Protein AF-A0A0F8HX12-F1 (afdb_monomer_lite)

Structure (mmCIF, N/CA/C/O backbone):
data_AF-A0A0F8HX12-F1
#
_entry.id   AF-A0A0F8HX12-F1
#
loop_
_atom_site.group_PDB
_atom_site.id
_atom_site.type_symbol
_atom_site.label_atom_id
_atom_site.label_alt_id
_atom_site.label_comp_id
_atom_site.label_asym_id
_atom_site.label_entity_id
_atom_site.label_seq_id
_atom_site.pdbx_PDB_ins_code
_atom_site.Cartn_x
_atom_site.Cartn_y
_atom_site.Cartn_z
_atom_site.occupancy
_atom_site.B_iso_or_equiv
_atom_site.auth_seq_id
_atom_site.auth_comp_id
_atom_site.auth_asym_id
_atom_site.auth_atom_id
_atom_site.pdbx_PDB_model_num
ATOM 1 N N . MET A 1 1 ? 12.339 -9.667 -17.703 1.00 83.06 1 MET A N 1
ATOM 2 C CA . MET A 1 1 ? 11.871 -8.594 -16.798 1.00 83.06 1 MET A CA 1
ATOM 3 C C . MET A 1 1 ? 10.378 -8.556 -16.983 1.00 83.06 1 MET A C 1
ATOM 5 O O . MET A 1 1 ? 9.949 -8.533 -18.127 1.00 83.06 1 MET A O 1
ATOM 9 N N . ILE A 1 2 ? 9.607 -8.602 -15.906 1.00 86.50 2 ILE A N 1
ATOM 10 C CA . ILE A 1 2 ? 8.151 -8.697 -16.005 1.00 86.50 2 ILE A CA 1
ATOM 11 C C . ILE A 1 2 ? 7.612 -7.419 -16.681 1.00 86.50 2 ILE A C 1
ATOM 13 O O . ILE A 1 2 ? 7.957 -6.320 -16.237 1.00 86.50 2 ILE A O 1
ATOM 17 N N . PRO A 1 3 ? 6.784 -7.518 -17.740 1.00 90.00 3 PRO A N 1
ATOM 18 C CA . PRO A 1 3 ? 6.242 -6.346 -18.417 1.00 90.00 3 PRO A CA 1
ATOM 19 C C . PRO A 1 3 ? 5.341 -5.525 -17.492 1.00 90.00 3 PRO A C 1
ATOM 21 O O . PRO A 1 3 ? 4.432 -6.073 -16.869 1.00 90.00 3 PRO A O 1
ATOM 24 N N . VAL A 1 4 ? 5.527 -4.200 -17.469 1.00 92.19 4 VAL A N 1
ATOM 25 C CA . VAL A 1 4 ? 4.683 -3.280 -16.680 1.00 92.19 4 VAL A CA 1
ATOM 26 C C . VAL A 1 4 ? 3.209 -3.401 -17.070 1.00 92.19 4 VAL A C 1
ATOM 28 O O . VAL A 1 4 ? 2.347 -3.403 -16.198 1.00 92.19 4 VAL A O 1
ATOM 31 N N . SER A 1 5 ? 2.906 -3.571 -18.364 1.00 91.44 5 SER A N 1
ATOM 32 C CA . SER A 1 5 ? 1.525 -3.749 -18.835 1.00 91.44 5 SER A CA 1
ATOM 33 C C . SER A 1 5 ? 0.838 -4.936 -18.164 1.00 91.44 5 SER A C 1
ATOM 35 O O . SER A 1 5 ? -0.288 -4.804 -17.709 1.00 91.44 5 SER A O 1
ATOM 37 N N . ARG A 1 6 ? 1.545 -6.060 -17.986 1.00 88.50 6 ARG A N 1
ATOM 38 C CA . ARG A 1 6 ? 1.000 -7.244 -17.309 1.00 88.50 6 ARG A CA 1
ATOM 39 C C .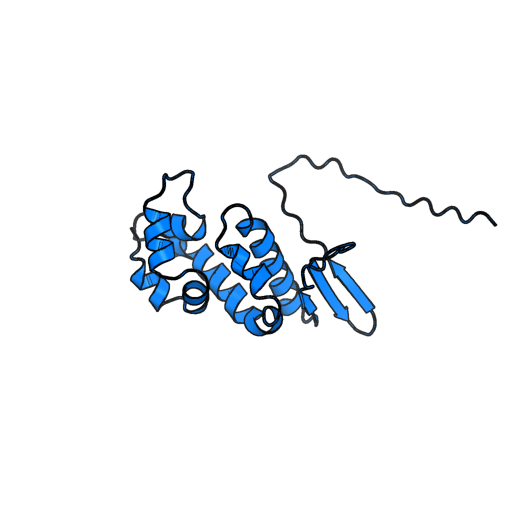 ARG A 1 6 ? 0.601 -6.948 -15.860 1.00 88.50 6 ARG A C 1
ATOM 41 O O . ARG A 1 6 ? -0.354 -7.539 -15.372 1.00 88.50 6 ARG A O 1
ATOM 48 N N . VAL A 1 7 ? 1.337 -6.070 -15.176 1.00 89.81 7 VAL A N 1
ATOM 49 C CA . VAL A 1 7 ? 1.043 -5.661 -13.794 1.00 89.81 7 VAL A CA 1
ATOM 50 C C . VAL A 1 7 ? -0.173 -4.739 -13.768 1.00 89.81 7 VAL A C 1
ATOM 52 O O . VAL A 1 7 ? -1.118 -5.014 -13.040 1.00 89.81 7 VAL A O 1
ATOM 55 N N . VAL A 1 8 ? -0.180 -3.696 -14.600 1.00 90.44 8 VAL A N 1
ATOM 56 C CA . VAL A 1 8 ? -1.278 -2.716 -14.657 1.00 90.44 8 VAL A CA 1
ATOM 57 C C . VAL A 1 8 ? -2.602 -3.369 -15.068 1.00 90.44 8 VAL A C 1
ATOM 59 O O . VAL A 1 8 ? -3.638 -3.049 -14.495 1.00 90.44 8 VAL A O 1
ATOM 62 N N . ASP A 1 9 ? -2.568 -4.326 -15.998 1.00 90.75 9 ASP A N 1
ATOM 63 C CA . ASP A 1 9 ? -3.767 -5.031 -16.460 1.00 90.75 9 ASP A CA 1
ATOM 64 C C . ASP A 1 9 ? -4.313 -6.017 -15.409 1.00 90.75 9 ASP A C 1
ATOM 66 O O . ASP A 1 9 ? -5.523 -6.234 -15.332 1.00 90.75 9 ASP A O 1
ATOM 70 N N . LYS A 1 10 ? -3.436 -6.639 -14.604 1.00 91.44 10 LYS A N 1
ATOM 71 C CA . LYS A 1 10 ? -3.819 -7.657 -13.606 1.00 91.44 10 LYS A CA 1
ATOM 72 C C . LYS A 1 10 ? -4.221 -7.052 -12.254 1.00 91.44 10 LYS A C 1
ATOM 74 O O . LYS A 1 10 ? -5.045 -7.649 -11.566 1.00 91.44 10 LYS A O 1
ATOM 79 N N . TYR A 1 11 ? -3.643 -5.914 -11.868 1.00 94.31 11 TYR A N 1
ATOM 80 C CA . TYR A 1 11 ? -3.755 -5.336 -10.523 1.00 94.31 11 TYR A CA 1
ATOM 81 C C . TYR A 1 11 ? -4.314 -3.901 -10.585 1.00 94.31 11 TYR A C 1
ATOM 83 O O . TYR A 1 11 ? -3.547 -2.931 -10.608 1.00 94.31 11 TYR A O 1
ATOM 91 N N . PRO A 1 12 ? -5.646 -3.735 -10.674 1.00 94.38 12 PRO A N 1
ATOM 92 C CA . PRO A 1 12 ? -6.265 -2.429 -10.886 1.00 94.38 12 PRO A CA 1
ATOM 93 C C . PRO A 1 12 ? -6.082 -1.459 -9.709 1.00 94.38 12 PRO A C 1
ATOM 95 O O . PRO A 1 12 ? -5.964 -0.254 -9.938 1.00 94.38 12 PRO A O 1
ATOM 98 N N . ASN A 1 13 ? -6.031 -1.933 -8.459 1.00 95.19 13 ASN A N 1
ATOM 99 C CA . ASN A 1 13 ? -5.824 -1.036 -7.319 1.00 95.19 13 ASN A CA 1
ATOM 100 C C . ASN A 1 13 ? -4.371 -0.558 -7.245 1.00 95.19 13 ASN A C 1
ATOM 102 O O . ASN A 1 13 ? -4.128 0.625 -7.006 1.00 95.19 13 ASN A O 1
ATOM 106 N N . ILE A 1 14 ? -3.409 -1.429 -7.554 1.00 95.12 14 ILE A N 1
ATOM 107 C CA . ILE A 1 14 ? -2.020 -1.040 -7.799 1.00 95.12 14 ILE A CA 1
ATOM 108 C C . ILE A 1 14 ? -1.960 -0.007 -8.921 1.00 95.12 14 ILE A C 1
ATOM 110 O O . ILE A 1 14 ? -1.342 1.030 -8.726 1.00 95.12 14 ILE A O 1
ATOM 114 N N . ALA A 1 15 ? -2.627 -0.221 -10.057 1.00 93.94 15 ALA A N 1
ATOM 115 C CA . ALA A 1 15 ? -2.613 0.729 -11.171 1.00 93.94 15 ALA A CA 1
ATOM 116 C C . ALA A 1 15 ? -3.139 2.127 -10.792 1.00 93.94 15 ALA A C 1
ATOM 118 O O . ALA A 1 15 ? -2.642 3.129 -11.307 1.00 93.94 15 ALA A O 1
ATOM 119 N N . ASN A 1 16 ? -4.103 2.208 -9.868 1.00 92.44 16 ASN A N 1
ATOM 120 C CA . ASN A 1 16 ? -4.641 3.480 -9.375 1.00 92.44 16 ASN A CA 1
ATOM 121 C C . ASN A 1 16 ? -3.624 4.287 -8.550 1.00 92.44 16 ASN A C 1
ATOM 123 O O . ASN A 1 16 ? -3.639 5.517 -8.595 1.00 92.44 16 ASN A O 1
ATOM 127 N N . PHE A 1 17 ? -2.752 3.614 -7.794 1.00 92.81 17 PHE A N 1
ATOM 128 C CA . PHE A 1 17 ? -1.711 4.263 -6.985 1.00 92.81 17 PHE A CA 1
ATOM 129 C C . PHE A 1 17 ? -0.386 4.418 -7.741 1.00 92.81 17 PHE A C 1
ATOM 131 O O . PHE A 1 17 ? 0.313 5.417 -7.587 1.00 92.81 17 PHE A O 1
ATOM 138 N N . PHE A 1 18 ? -0.056 3.437 -8.573 1.00 94.50 18 PHE A N 1
ATOM 139 C CA . PHE A 1 18 ? 1.215 3.259 -9.260 1.00 94.50 18 PHE A CA 1
ATOM 140 C C . PHE A 1 18 ? 0.942 3.125 -10.764 1.00 94.50 18 PHE A C 1
ATOM 142 O O . PHE A 1 18 ? 0.904 2.013 -11.301 1.00 94.50 18 PHE A O 1
ATOM 149 N N . PRO A 1 19 ? 0.707 4.245 -11.468 1.00 93.62 19 PRO A N 1
ATOM 150 C CA . PRO A 1 19 ? 0.400 4.198 -12.889 1.00 93.62 19 PRO A CA 1
ATOM 151 C C . PRO A 1 19 ? 1.589 3.659 -13.694 1.00 93.62 19 PRO A C 1
ATOM 153 O O . PRO A 1 19 ? 2.735 3.631 -13.232 1.00 93.62 19 PRO A O 1
ATOM 156 N N . LYS A 1 20 ? 1.327 3.251 -14.937 1.00 95.19 20 LYS A N 1
ATOM 157 C CA . LYS A 1 20 ? 2.339 2.684 -15.840 1.00 95.19 20 LYS A CA 1
ATOM 158 C C . LYS A 1 20 ? 3.596 3.556 -15.930 1.00 95.19 20 LYS A C 1
ATOM 160 O O . LYS A 1 20 ? 4.708 3.047 -15.815 1.00 95.19 20 LYS A O 1
ATOM 165 N N . GLU A 1 21 ? 3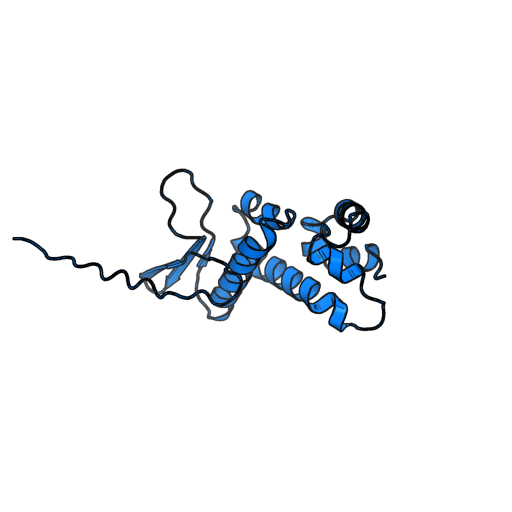.419 4.863 -16.089 1.00 95.94 21 GLU A N 1
ATOM 166 C CA . GLU A 1 21 ? 4.504 5.839 -16.216 1.00 95.94 21 GLU A CA 1
ATOM 167 C C . GLU A 1 21 ? 5.362 5.903 -14.946 1.00 95.94 21 GLU A C 1
ATOM 169 O O . GLU A 1 21 ? 6.574 6.110 -15.025 1.00 95.94 21 GLU A O 1
ATOM 174 N N . TRP A 1 22 ? 4.753 5.685 -13.775 1.00 96.38 22 TRP A N 1
ATOM 175 C CA . TRP A 1 22 ? 5.471 5.616 -12.505 1.00 96.38 22 TRP A CA 1
ATOM 176 C C . TRP A 1 22 ? 6.371 4.378 -12.455 1.00 96.38 22 TRP A C 1
ATOM 178 O O . TRP A 1 22 ? 7.561 4.509 -12.173 1.00 96.38 22 TRP A O 1
ATOM 188 N N . PHE A 1 23 ? 5.858 3.197 -12.821 1.00 95.81 23 PHE A N 1
ATOM 189 C CA . PHE A 1 23 ? 6.679 1.981 -12.891 1.00 95.81 23 PHE A CA 1
ATOM 190 C C . PHE A 1 23 ? 7.826 2.129 -13.895 1.00 95.81 23 PHE A C 1
ATOM 192 O O . PHE A 1 23 ? 8.967 1.795 -13.587 1.00 95.81 23 PHE A O 1
ATOM 199 N N . GLU A 1 24 ? 7.548 2.658 -15.087 1.00 95.81 24 GLU A N 1
ATOM 200 C CA . GLU A 1 24 ? 8.569 2.896 -16.113 1.00 95.81 24 GLU A CA 1
ATOM 201 C C . GLU A 1 24 ? 9.633 3.908 -15.669 1.00 95.81 24 GLU A C 1
ATOM 203 O O . GLU A 1 24 ? 10.791 3.798 -16.071 1.00 95.81 24 GLU A O 1
ATOM 208 N N . SER A 1 25 ? 9.255 4.895 -14.854 1.00 96.19 25 SER A N 1
ATOM 209 C CA . SER A 1 25 ? 10.175 5.840 -14.218 1.00 96.19 25 SER A CA 1
ATOM 210 C C . SER A 1 25 ? 11.048 5.153 -13.163 1.00 96.19 25 SER A C 1
ATOM 212 O O . SER A 1 25 ? 12.269 5.291 -13.199 1.00 96.19 25 SER A O 1
ATOM 214 N N . GLU A 1 26 ? 10.450 4.380 -12.252 1.00 95.94 26 GLU A N 1
ATOM 215 C CA . GLU A 1 26 ? 11.179 3.655 -11.202 1.00 95.94 26 GLU A CA 1
ATOM 216 C C . GLU A 1 26 ? 12.185 2.652 -11.770 1.00 95.94 26 GLU A C 1
ATOM 218 O O . GLU A 1 26 ? 13.311 2.567 -11.288 1.00 95.94 26 GLU A O 1
ATOM 223 N N . LEU A 1 27 ? 11.813 1.927 -12.828 1.00 94.38 27 LEU A N 1
ATOM 224 C CA . LEU A 1 27 ? 12.665 0.915 -13.460 1.00 94.38 27 LEU A CA 1
ATOM 225 C C . LEU A 1 27 ? 13.901 1.494 -14.175 1.00 94.38 27 LEU A C 1
ATOM 227 O O . LEU A 1 27 ? 14.775 0.730 -14.578 1.00 94.38 27 LEU A O 1
ATOM 231 N N . LYS A 1 28 ? 13.984 2.821 -14.351 1.00 95.06 28 LYS A N 1
ATOM 232 C CA . LYS A 1 28 ? 15.162 3.516 -14.907 1.00 95.06 28 LYS A CA 1
ATOM 233 C C . LYS A 1 28 ? 16.164 3.951 -13.836 1.00 95.06 28 LYS A C 1
ATOM 235 O O . LYS A 1 28 ? 17.240 4.426 -14.194 1.00 95.06 28 LYS A O 1
ATOM 240 N N . LYS A 1 29 ? 15.801 3.856 -12.555 1.00 94.44 29 LYS A N 1
ATOM 241 C CA . LYS A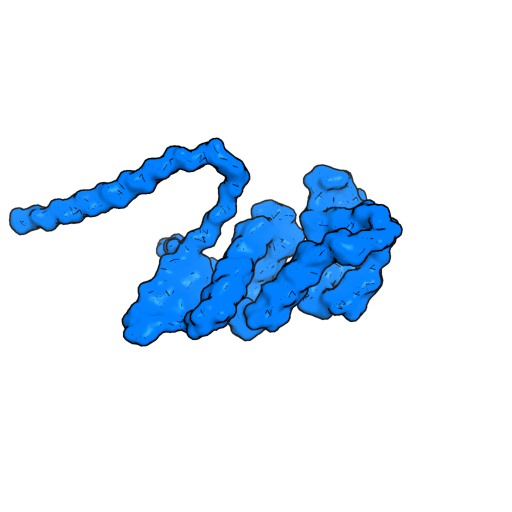 1 29 ? 16.673 4.216 -11.434 1.00 94.44 29 LYS A CA 1
ATOM 242 C C . LYS A 1 29 ? 17.720 3.135 -11.183 1.00 94.44 29 LYS A C 1
ATOM 244 O O . LYS A 1 29 ? 17.562 1.986 -11.594 1.00 94.44 29 LYS A O 1
ATOM 249 N N . ASP A 1 30 ? 18.755 3.501 -10.435 1.00 91.75 30 ASP A N 1
ATOM 250 C CA . ASP A 1 30 ? 19.720 2.540 -9.920 1.00 91.75 30 ASP A CA 1
ATOM 251 C C . ASP A 1 30 ? 19.051 1.540 -8.958 1.00 91.75 30 ASP A C 1
ATOM 253 O O . ASP A 1 30 ? 18.068 1.840 -8.275 1.00 91.75 30 ASP A O 1
ATOM 257 N N . ASN A 1 31 ? 19.604 0.326 -8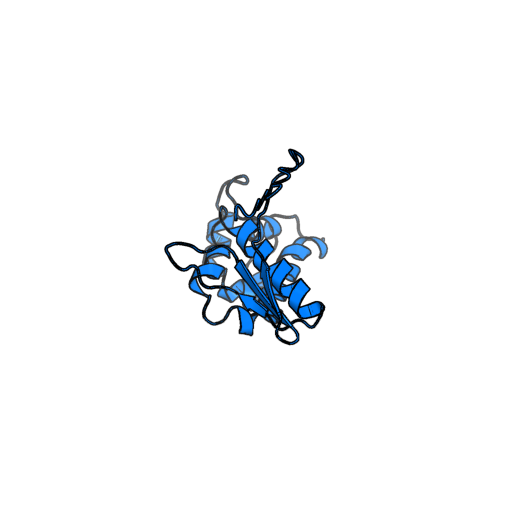.878 1.00 86.25 31 ASN A N 1
ATOM 258 C CA . ASN A 1 31 ? 19.038 -0.793 -8.105 1.00 86.25 31 ASN A CA 1
ATOM 259 C C . ASN A 1 31 ? 18.863 -0.522 -6.600 1.00 86.25 31 ASN A C 1
ATOM 261 O O . ASN A 1 31 ? 18.110 -1.238 -5.924 1.00 86.25 31 ASN A O 1
ATOM 265 N N . GLU A 1 32 ? 19.604 0.443 -6.061 1.00 88.69 32 GLU A N 1
ATOM 266 C CA . GLU A 1 32 ? 19.502 0.875 -4.667 1.00 88.69 32 GLU A CA 1
ATOM 267 C C . GLU A 1 32 ? 18.344 1.853 -4.462 1.00 88.69 32 GLU A C 1
ATOM 269 O O . GLU A 1 32 ? 17.761 1.881 -3.379 1.00 88.69 32 GLU A O 1
ATOM 274 N N . ASP A 1 33 ? 17.949 2.583 -5.506 1.00 91.75 33 ASP A N 1
ATOM 275 C CA . ASP A 1 33 ? 16.960 3.664 -5.474 1.00 91.75 33 ASP A CA 1
ATOM 276 C C . ASP A 1 33 ? 15.579 3.274 -5.983 1.00 91.75 33 ASP A C 1
ATOM 278 O O . ASP A 1 33 ? 14.605 3.973 -5.702 1.00 91.75 33 ASP A O 1
ATOM 282 N N . ILE A 1 34 ? 15.478 2.134 -6.662 1.00 93.50 34 ILE A N 1
ATOM 283 C CA . ILE A 1 34 ? 14.206 1.582 -7.113 1.00 93.50 34 ILE A CA 1
ATOM 284 C C . ILE A 1 34 ? 13.263 1.276 -5.938 1.00 93.50 34 ILE A C 1
ATOM 286 O O . ILE A 1 34 ? 13.636 0.643 -4.941 1.00 93.50 34 ILE A O 1
ATOM 290 N N . HIS A 1 35 ? 12.007 1.697 -6.071 1.00 94.50 35 HIS A N 1
ATOM 291 C CA . HIS A 1 35 ? 10.944 1.352 -5.136 1.00 94.50 35 HIS A CA 1
ATOM 292 C C . HIS A 1 35 ? 10.724 -0.170 -5.046 1.00 94.50 35 HIS A C 1
ATOM 294 O O . HIS A 1 35 ? 10.761 -0.872 -6.057 1.00 94.50 35 HIS A O 1
ATOM 300 N N . LEU A 1 36 ? 10.422 -0.698 -3.850 1.00 89.69 36 LEU A N 1
ATOM 301 C CA . LEU A 1 36 ? 10.283 -2.146 -3.610 1.00 89.69 36 LEU A CA 1
ATOM 302 C C . LEU A 1 36 ? 9.246 -2.817 -4.524 1.00 89.69 36 LEU A C 1
ATOM 304 O O . LEU A 1 36 ? 9.516 -3.879 -5.084 1.00 89.69 36 LEU A O 1
ATOM 308 N N . LEU A 1 37 ? 8.090 -2.177 -4.731 1.00 92.25 37 LEU A N 1
ATOM 309 C CA . LEU A 1 37 ? 7.075 -2.661 -5.677 1.00 92.25 37 LEU A CA 1
ATOM 310 C C . LEU A 1 37 ? 7.610 -2.785 -7.109 1.00 92.25 37 LEU A C 1
ATOM 312 O O . LEU A 1 37 ? 7.452 -3.839 -7.719 1.00 92.25 37 LEU A O 1
ATOM 316 N N . ALA A 1 38 ? 8.278 -1.753 -7.631 1.00 93.62 38 ALA A N 1
ATOM 317 C CA . ALA A 1 38 ? 8.852 -1.782 -8.976 1.00 93.62 38 ALA A CA 1
ATOM 318 C C . ALA A 1 38 ? 10.012 -2.786 -9.082 1.00 93.62 38 ALA A C 1
ATOM 320 O O . ALA A 1 38 ? 10.165 -3.453 -10.104 1.00 93.62 38 ALA A O 1
ATOM 321 N N . LYS A 1 39 ? 10.785 -2.967 -8.004 1.00 91.19 39 LYS A N 1
ATOM 322 C CA . LYS A 1 39 ? 11.907 -3.912 -7.943 1.00 91.19 39 LYS A CA 1
ATOM 323 C C . LYS A 1 39 ? 11.493 -5.345 -8.266 1.00 91.19 39 LYS A C 1
ATOM 325 O O . LYS A 1 39 ? 12.264 -6.049 -8.913 1.00 91.19 39 LYS A O 1
ATOM 330 N N . GLN A 1 40 ? 10.280 -5.761 -7.900 1.00 89.56 40 GLN A N 1
ATOM 331 C CA . GLN A 1 40 ? 9.764 -7.096 -8.233 1.00 89.56 40 GLN A CA 1
ATOM 332 C C . GLN A 1 40 ? 9.743 -7.375 -9.740 1.00 89.56 40 GLN A C 1
ATOM 334 O O . GLN A 1 40 ? 9.994 -8.500 -10.166 1.00 89.56 40 GLN A O 1
ATOM 339 N N . LEU A 1 41 ? 9.520 -6.351 -10.572 1.00 90.81 41 LEU A N 1
ATOM 340 C CA . LEU A 1 41 ? 9.470 -6.521 -12.025 1.00 90.81 41 LEU A CA 1
ATOM 341 C C . LEU A 1 41 ? 10.855 -6.824 -12.613 1.00 90.81 41 LEU A C 1
ATOM 343 O O . LEU A 1 41 ? 10.948 -7.383 -13.707 1.00 90.81 41 LEU A O 1
ATOM 347 N N . THR A 1 42 ? 11.933 -6.504 -11.890 1.00 87.88 42 THR A N 1
ATOM 348 C CA . THR A 1 42 ? 13.317 -6.747 -12.325 1.00 87.88 42 THR A CA 1
ATOM 349 C C . THR A 1 42 ? 13.738 -8.214 -12.212 1.00 87.88 42 THR A C 1
ATOM 351 O O . THR A 1 42 ? 14.734 -8.614 -12.820 1.00 87.88 42 THR A O 1
ATOM 354 N N . PHE A 1 43 ? 12.979 -9.041 -11.483 1.00 84.38 43 PHE A N 1
ATOM 355 C CA . PHE A 1 43 ? 13.268 -10.465 -11.347 1.00 84.38 43 PHE A CA 1
ATOM 356 C C . PHE A 1 43 ? 13.105 -11.194 -12.692 1.00 84.38 43 PHE A C 1
ATOM 358 O O . PHE A 1 43 ? 12.299 -10.819 -13.553 1.00 84.38 43 PHE A O 1
ATOM 365 N N . LYS A 1 44 ? 13.951 -12.206 -12.934 1.00 71.50 44 LYS A N 1
ATOM 366 C CA . LYS A 1 44 ? 13.946 -12.953 -14.200 1.00 71.50 44 LYS A CA 1
ATOM 367 C C . LYS A 1 44 ? 12.661 -13.784 -14.277 1.00 71.50 44 LYS A C 1
ATOM 369 O O . LYS A 1 44 ? 12.389 -14.584 -13.392 1.00 71.50 44 LYS A O 1
ATOM 374 N N . GLU A 1 45 ? 11.883 -13.542 -15.330 1.00 61.56 45 GLU A N 1
ATOM 375 C CA . GLU A 1 45 ? 10.579 -14.153 -15.599 1.00 61.56 45 GLU A CA 1
ATOM 376 C C . GLU A 1 45 ? 10.676 -15.678 -15.565 1.00 61.56 45 GLU A C 1
ATOM 378 O O . GLU A 1 45 ? 11.368 -16.252 -16.403 1.00 61.56 45 GLU A O 1
ATOM 383 N N . ASN A 1 46 ? 10.034 -16.294 -14.568 1.00 52.81 46 ASN A N 1
ATOM 384 C CA . ASN A 1 46 ? 9.473 -17.656 -14.581 1.00 52.81 46 ASN A CA 1
ATOM 385 C C . ASN A 1 46 ? 8.933 -18.090 -13.212 1.00 52.81 46 ASN A C 1
ATOM 387 O O . ASN A 1 46 ? 8.312 -19.142 -13.125 1.00 52.81 46 ASN A O 1
ATOM 391 N N . ASP A 1 47 ? 9.119 -17.297 -12.161 1.00 57.44 47 ASP A N 1
ATOM 392 C CA . ASP A 1 47 ? 8.538 -17.609 -10.862 1.00 57.44 47 ASP A CA 1
ATOM 393 C C . ASP A 1 47 ? 7.269 -16.772 -10.667 1.00 57.44 47 ASP A C 1
ATOM 395 O O . ASP A 1 47 ? 7.361 -15.556 -10.494 1.00 57.44 47 ASP A O 1
ATOM 399 N N . GLU A 1 48 ? 6.080 -17.384 -10.709 1.00 57.59 48 GLU A N 1
ATOM 400 C CA . GLU A 1 48 ? 4.834 -16.720 -10.273 1.00 57.59 48 GLU A CA 1
ATOM 401 C C . GLU A 1 48 ? 4.975 -16.174 -8.841 1.00 57.59 48 GLU A C 1
ATOM 403 O O . GLU A 1 48 ? 4.386 -15.146 -8.511 1.00 57.59 48 GLU A O 1
ATOM 408 N N . SER A 1 49 ? 5.870 -16.768 -8.040 1.00 62.31 49 SER A N 1
ATOM 409 C CA . SER A 1 49 ? 6.264 -16.261 -6.723 1.00 62.31 49 SER A CA 1
ATOM 410 C C . SER A 1 49 ? 6.922 -14.867 -6.748 1.00 62.31 49 SER A C 1
ATOM 412 O O . SER A 1 49 ? 6.966 -14.189 -5.723 1.00 62.31 49 SER A O 1
ATOM 414 N N . SER A 1 50 ? 7.377 -14.380 -7.911 1.00 70.25 50 SER A N 1
ATOM 415 C CA . SER A 1 50 ? 8.029 -13.066 -8.052 1.00 70.25 50 SER A CA 1
ATOM 416 C C . SER A 1 50 ? 7.076 -11.882 -7.859 1.00 70.25 50 SER A C 1
ATOM 418 O O . SER A 1 50 ? 7.550 -10.761 -7.696 1.00 70.25 50 SER A O 1
ATOM 420 N N . LEU A 1 51 ? 5.756 -12.107 -7.915 1.00 85.81 51 LEU A N 1
ATOM 421 C CA . LEU A 1 51 ? 4.730 -11.062 -7.792 1.00 85.81 51 LEU A CA 1
ATOM 422 C C . LEU A 1 51 ? 3.962 -11.113 -6.466 1.00 85.81 51 LEU A C 1
ATOM 424 O O . LEU A 1 51 ? 3.036 -10.328 -6.280 1.00 85.81 51 LEU A O 1
ATOM 428 N N . VAL A 1 52 ? 4.343 -11.990 -5.533 1.00 86.38 52 VAL A N 1
ATOM 429 C CA . VAL A 1 52 ? 3.609 -12.217 -4.271 1.00 86.38 52 VAL A CA 1
ATOM 430 C C . VAL A 1 52 ? 3.394 -10.924 -3.490 1.00 86.38 52 VAL A C 1
ATOM 432 O O . VAL A 1 52 ? 2.336 -10.717 -2.903 1.00 86.38 52 VAL A O 1
ATOM 435 N N . TYR A 1 53 ? 4.365 -10.014 -3.501 1.00 88.12 53 TYR A N 1
ATOM 436 C CA . TYR A 1 53 ? 4.237 -8.770 -2.753 1.00 88.12 53 TYR A CA 1
ATOM 437 C C . TYR A 1 53 ? 3.371 -7.736 -3.486 1.00 88.12 53 TYR A C 1
ATOM 439 O O . TYR A 1 53 ? 2.671 -6.961 -2.846 1.00 88.12 53 TYR A O 1
ATOM 447 N N . LEU A 1 54 ? 3.329 -7.764 -4.824 1.00 91.88 54 LEU A N 1
ATOM 448 C CA . LEU A 1 54 ? 2.318 -7.023 -5.593 1.00 91.88 54 LEU A CA 1
ATOM 449 C C . LEU A 1 54 ? 0.905 -7.547 -5.306 1.00 91.88 54 LEU A C 1
ATOM 451 O O . LEU A 1 54 ? -0.001 -6.751 -5.085 1.00 91.88 54 LEU A O 1
ATOM 455 N N . GLU A 1 55 ? 0.735 -8.869 -5.259 1.00 92.56 55 GLU A N 1
ATOM 456 C CA . GLU A 1 55 ? -0.545 -9.518 -4.943 1.00 92.56 55 GLU A CA 1
ATOM 457 C C . GLU A 1 55 ? -1.025 -9.180 -3.533 1.00 92.56 55 GLU A C 1
ATOM 459 O O . GLU A 1 55 ? -2.201 -8.885 -3.327 1.00 92.56 55 GLU A O 1
ATOM 464 N N . HIS A 1 56 ? -0.105 -9.161 -2.570 1.00 94.00 56 HIS A N 1
ATOM 465 C CA . HIS A 1 56 ? -0.400 -8.781 -1.194 1.00 94.00 56 HIS A CA 1
ATOM 466 C C . HIS A 1 56 ? -0.840 -7.318 -1.067 1.00 94.00 56 HIS A C 1
ATOM 468 O O . HIS A 1 56 ? -1.845 -7.030 -0.419 1.00 94.00 56 HIS A O 1
ATOM 474 N N . VAL A 1 57 ? -0.133 -6.389 -1.718 1.00 95.69 57 VAL A N 1
ATOM 475 C CA . VAL A 1 57 ? -0.500 -4.965 -1.681 1.00 95.69 57 VAL A CA 1
ATOM 476 C C . VAL A 1 57 ? -1.825 -4.722 -2.405 1.00 95.69 57 VAL A C 1
ATOM 478 O O . VAL A 1 57 ? -2.668 -4.005 -1.873 1.00 95.69 57 VAL A O 1
ATOM 481 N N . GLU A 1 58 ? -2.051 -5.346 -3.566 1.00 96.56 58 GLU A N 1
ATOM 482 C CA . GLU A 1 58 ? -3.342 -5.288 -4.272 1.00 96.56 58 GLU A CA 1
ATOM 483 C C . GLU A 1 58 ? -4.487 -5.724 -3.354 1.00 96.56 58 GLU A C 1
ATOM 485 O O . GLU A 1 58 ? -5.493 -5.023 -3.244 1.00 96.56 58 GLU A O 1
ATOM 490 N N . ARG A 1 59 ? -4.314 -6.854 -2.660 1.00 96.56 59 ARG A N 1
ATOM 491 C CA . ARG A 1 59 ? -5.301 -7.376 -1.715 1.00 96.56 59 ARG A CA 1
ATOM 492 C C . ARG A 1 59 ? -5.584 -6.386 -0.586 1.00 96.56 59 ARG A C 1
ATOM 494 O O . ARG A 1 59 ? -6.748 -6.140 -0.287 1.00 96.56 59 ARG A O 1
ATOM 501 N N . CYS A 1 60 ? -4.547 -5.809 0.023 1.00 97.25 60 CYS A N 1
ATOM 502 C CA . CYS A 1 60 ? -4.722 -4.808 1.076 1.00 97.25 60 CYS A CA 1
ATOM 503 C C . CYS A 1 60 ? -5.532 -3.605 0.573 1.00 97.25 60 CYS A C 1
ATOM 505 O O . CYS A 1 60 ? -6.462 -3.168 1.245 1.00 97.25 60 CYS A O 1
ATOM 507 N N . LEU A 1 61 ? -5.208 -3.093 -0.618 1.00 96.88 61 LEU A N 1
ATOM 508 C CA . LEU A 1 61 ? -5.907 -1.951 -1.205 1.00 96.88 61 LEU A CA 1
ATOM 509 C C . LEU A 1 61 ? -7.370 -2.267 -1.552 1.00 96.88 61 LEU A C 1
ATOM 511 O O . LEU A 1 61 ? -8.232 -1.425 -1.312 1.00 96.88 61 LEU A O 1
ATOM 515 N N . ASP A 1 62 ? -7.669 -3.453 -2.092 1.00 97.12 62 ASP A N 1
ATOM 516 C CA . ASP A 1 62 ? -9.048 -3.830 -2.431 1.00 97.12 62 ASP A CA 1
ATOM 517 C C . ASP A 1 62 ? -9.900 -4.086 -1.184 1.00 97.12 62 ASP A C 1
ATOM 519 O O . ASP A 1 62 ? -11.010 -3.558 -1.061 1.00 97.12 62 ASP A O 1
ATOM 523 N N . GLU A 1 63 ? -9.380 -4.873 -0.239 1.00 97.19 63 GLU A N 1
ATOM 524 C CA . GLU A 1 63 ? -10.127 -5.242 0.961 1.00 97.19 63 GLU A CA 1
ATOM 525 C C . GLU A 1 63 ? -10.344 -4.045 1.891 1.00 97.19 63 GLU A C 1
ATOM 527 O O . GLU A 1 63 ? -11.370 -4.001 2.568 1.00 97.19 63 GLU A O 1
ATOM 532 N N . LEU A 1 64 ? -9.446 -3.053 1.897 1.00 97.06 64 LEU A N 1
ATOM 533 C CA . LEU A 1 64 ? -9.539 -1.857 2.747 1.00 97.06 64 LEU A CA 1
ATOM 534 C C . LEU A 1 64 ? -10.027 -0.595 2.024 1.00 97.06 64 LEU A C 1
ATOM 536 O O . LEU A 1 64 ? -9.961 0.503 2.575 1.00 97.06 64 LEU A O 1
ATOM 540 N N . LYS A 1 65 ? -10.523 -0.704 0.787 1.00 94.81 65 LYS A N 1
ATOM 541 C CA . LYS A 1 65 ? -10.887 0.470 -0.031 1.00 94.81 65 LYS A CA 1
ATOM 542 C C . LYS A 1 65 ? -11.897 1.418 0.618 1.00 94.81 65 LYS A C 1
ATOM 544 O O . LYS A 1 65 ? -11.892 2.611 0.320 1.00 94.81 65 LYS A O 1
ATOM 549 N N . ASN A 1 66 ? -12.781 0.900 1.471 1.00 94.44 66 ASN A N 1
ATOM 550 C CA . ASN A 1 66 ? -13.788 1.715 2.147 1.00 94.44 66 ASN A CA 1
ATOM 551 C C . ASN A 1 66 ? -13.173 2.482 3.317 1.00 94.44 66 ASN A C 1
ATOM 553 O O . ASN A 1 66 ? -13.487 3.651 3.499 1.00 94.44 66 ASN A O 1
ATOM 557 N N . GLU A 1 67 ? -12.286 1.836 4.064 1.00 94.62 67 GLU A N 1
ATOM 558 C CA . GLU A 1 67 ? -11.580 2.396 5.213 1.00 94.62 67 GLU A CA 1
ATOM 559 C C . GLU A 1 67 ? -10.511 3.410 4.775 1.00 94.62 67 GLU A C 1
ATOM 561 O O . GLU A 1 67 ? -10.269 4.401 5.455 1.00 94.62 67 GLU A O 1
ATOM 566 N N . ILE A 1 68 ? -9.912 3.216 3.596 1.00 93.88 68 ILE A N 1
ATOM 567 C CA . ILE A 1 68 ? -8.980 4.169 2.971 1.00 93.88 68 ILE A CA 1
ATOM 568 C C . ILE A 1 68 ? -9.693 5.453 2.513 1.00 93.88 68 ILE A C 1
ATOM 570 O O . ILE A 1 68 ? -9.062 6.509 2.395 1.00 93.88 68 ILE A O 1
ATOM 574 N N . LYS A 1 69 ? -10.998 5.391 2.227 1.00 90.88 69 LYS A N 1
ATOM 575 C CA . LYS A 1 69 ? -11.761 6.534 1.715 1.00 90.88 69 LYS A CA 1
ATOM 576 C C . LYS A 1 69 ? -11.811 7.653 2.760 1.00 90.88 69 LYS A C 1
ATOM 578 O O . LYS A 1 69 ? -12.228 7.432 3.888 1.00 90.88 69 LYS A O 1
ATOM 583 N N . GLY A 1 70 ? -11.424 8.866 2.373 1.00 86.50 70 GLY A N 1
ATOM 584 C CA . GLY A 1 70 ? -11.217 9.997 3.287 1.00 86.50 70 GLY A CA 1
ATOM 585 C C . GLY A 1 70 ? -9.778 10.142 3.803 1.00 86.50 70 GLY A C 1
ATOM 586 O O . GLY A 1 70 ? -9.442 11.177 4.379 1.00 86.50 70 GLY A O 1
ATOM 587 N N . HIS A 1 71 ? -8.911 9.158 3.545 1.00 90.25 71 HIS A N 1
ATOM 588 C CA . HIS A 1 71 ? -7.496 9.132 3.939 1.00 90.25 71 HIS A CA 1
ATOM 589 C C . HIS A 1 71 ? -6.556 9.061 2.726 1.00 90.25 71 HIS A C 1
ATOM 591 O O . HIS A 1 71 ? -5.367 8.765 2.852 1.00 90.25 71 HIS A O 1
ATOM 597 N N . GLU A 1 72 ? -7.051 9.366 1.526 1.00 89.31 72 GLU A N 1
ATOM 598 C CA . GLU A 1 72 ? -6.339 9.135 0.267 1.00 89.31 72 GLU A CA 1
ATOM 599 C C . GLU A 1 72 ? -5.009 9.894 0.203 1.00 89.31 72 GLU A C 1
ATOM 601 O O . GLU A 1 72 ? -4.032 9.392 -0.345 1.00 89.31 72 GLU A O 1
ATOM 606 N N . ASN A 1 73 ? -4.935 11.097 0.780 1.00 88.69 73 ASN A N 1
ATOM 607 C CA . ASN A 1 73 ? -3.696 11.882 0.813 1.00 88.69 73 ASN A CA 1
ATOM 608 C C . ASN A 1 73 ? -2.593 11.215 1.644 1.00 88.69 73 ASN A C 1
ATOM 610 O O . ASN A 1 73 ? -1.414 11.349 1.312 1.00 88.69 73 ASN A O 1
ATOM 614 N N . HIS A 1 74 ? -2.966 10.493 2.702 1.00 90.44 74 HIS A N 1
ATOM 615 C CA . HIS A 1 74 ? -2.020 9.727 3.503 1.00 90.44 74 HIS A CA 1
ATOM 616 C C . HIS A 1 74 ? -1.515 8.519 2.717 1.00 90.44 74 HIS A C 1
ATOM 618 O O . HIS A 1 74 ? -0.311 8.407 2.483 1.00 90.44 74 HIS A O 1
ATOM 624 N N . PHE A 1 75 ? -2.439 7.697 2.210 1.00 92.69 75 PHE A N 1
ATOM 625 C CA . PHE A 1 75 ? -2.118 6.457 1.501 1.00 92.69 75 PHE A CA 1
ATOM 626 C C . PHE A 1 75 ? -1.462 6.673 0.135 1.00 92.69 75 PHE A C 1
ATOM 628 O O . PHE A 1 75 ? -0.672 5.838 -0.298 1.00 92.69 75 PHE A O 1
ATOM 635 N N . LYS A 1 76 ? -1.665 7.827 -0.519 1.00 91.56 76 LYS A N 1
ATOM 636 C CA . LYS A 1 76 ? -0.846 8.247 -1.675 1.00 91.56 76 LYS A CA 1
ATOM 637 C C . LYS A 1 76 ? 0.646 8.252 -1.355 1.00 91.56 76 LYS A C 1
ATOM 639 O O . LYS A 1 76 ? 1.459 8.154 -2.265 1.00 91.56 76 LYS A O 1
ATOM 644 N N . GLY A 1 77 ? 1.015 8.319 -0.075 1.00 91.88 77 GLY A N 1
ATOM 645 C CA . GLY A 1 77 ? 2.389 8.188 0.375 1.00 91.88 77 GLY A CA 1
ATOM 646 C C . GLY A 1 77 ? 3.057 6.854 0.023 1.00 91.88 77 GLY A C 1
ATOM 647 O O . GLY A 1 77 ? 4.283 6.803 0.014 1.00 91.88 77 GLY A O 1
ATOM 648 N N . LEU A 1 78 ? 2.285 5.813 -0.321 1.00 94.31 78 LEU A N 1
ATOM 649 C CA . LEU A 1 78 ? 2.788 4.516 -0.785 1.00 94.31 78 LEU A CA 1
ATOM 650 C C . LEU A 1 78 ? 3.726 4.619 -1.996 1.00 94.31 78 LEU A C 1
ATOM 652 O O . LEU A 1 78 ? 4.557 3.741 -2.187 1.00 94.31 78 LEU A O 1
ATOM 656 N N . VAL A 1 79 ? 3.612 5.668 -2.815 1.00 93.75 79 VAL A N 1
ATOM 657 C CA . VAL A 1 79 ? 4.488 5.863 -3.984 1.00 93.75 79 VAL A CA 1
ATOM 658 C C . VAL A 1 79 ? 5.894 6.338 -3.613 1.00 93.75 79 VAL A C 1
ATOM 660 O O . VAL A 1 79 ? 6.796 6.294 -4.451 1.00 93.75 79 VAL A O 1
ATOM 663 N N . TYR A 1 80 ? 6.091 6.815 -2.379 1.00 92.00 80 TYR A N 1
ATOM 664 C CA . TYR A 1 80 ? 7.370 7.330 -1.896 1.00 92.00 80 TYR A CA 1
ATOM 665 C C . TYR A 1 80 ? 8.107 6.256 -1.099 1.00 92.00 80 TYR A C 1
ATOM 667 O O . TYR A 1 80 ? 7.628 5.781 -0.066 1.00 92.00 80 TYR A O 1
ATOM 675 N N . LYS A 1 81 ? 9.317 5.920 -1.554 1.00 91.00 81 LYS A N 1
ATOM 676 C CA . LYS A 1 81 ? 10.162 4.849 -1.007 1.00 91.00 81 LYS A CA 1
ATOM 677 C C . LYS A 1 81 ? 10.371 4.963 0.508 1.00 91.00 81 LYS A C 1
ATOM 679 O O . LYS A 1 81 ? 10.404 3.947 1.194 1.00 91.00 81 LYS A O 1
ATOM 684 N N . GLU A 1 82 ? 10.500 6.179 1.032 1.00 90.00 82 GLU A N 1
ATOM 685 C CA . GLU A 1 82 ? 10.774 6.457 2.446 1.00 90.00 82 GLU A CA 1
ATOM 686 C C . GLU A 1 82 ? 9.556 6.218 3.345 1.00 90.00 82 GLU A C 1
ATOM 688 O O . GLU A 1 82 ? 9.712 5.889 4.518 1.00 90.00 82 GLU A O 1
ATOM 693 N N . ARG A 1 83 ? 8.345 6.387 2.804 1.00 90.44 83 ARG A N 1
ATOM 694 C CA . ARG A 1 83 ? 7.080 6.236 3.542 1.00 90.44 83 ARG A CA 1
ATOM 695 C C . ARG A 1 83 ? 6.436 4.870 3.339 1.00 90.44 83 ARG A C 1
ATOM 697 O O . ARG A 1 83 ? 5.611 4.461 4.151 1.00 90.44 83 ARG A O 1
ATOM 704 N N . TYR A 1 84 ? 6.822 4.177 2.273 1.00 92.31 84 TYR A N 1
ATOM 705 C CA . TYR A 1 84 ? 6.193 2.949 1.814 1.00 92.31 84 TYR A CA 1
ATOM 706 C C . TYR A 1 84 ? 6.040 1.885 2.905 1.00 92.31 84 TYR A C 1
ATOM 708 O O . TYR A 1 84 ? 4.936 1.399 3.125 1.00 92.31 84 TYR A O 1
ATOM 716 N N . THR A 1 85 ? 7.118 1.551 3.621 1.00 91.31 85 THR A N 1
ATOM 717 C CA . THR A 1 85 ? 7.084 0.486 4.635 1.00 91.31 85 THR A CA 1
ATOM 718 C C . THR A 1 85 ? 6.157 0.820 5.804 1.00 91.31 85 THR A C 1
ATOM 720 O O . THR A 1 85 ? 5.461 -0.068 6.282 1.00 91.31 85 THR A O 1
ATOM 723 N N . GLY A 1 86 ? 6.128 2.081 6.250 1.00 91.56 86 GLY A N 1
ATOM 724 C CA . GLY A 1 86 ? 5.248 2.514 7.339 1.00 91.56 86 GLY A CA 1
ATOM 725 C C . GLY A 1 86 ? 3.779 2.423 6.939 1.00 91.56 86 GLY A C 1
ATOM 726 O O . GLY A 1 86 ? 2.999 1.752 7.603 1.00 91.56 86 GLY A O 1
ATOM 727 N N . ILE A 1 87 ? 3.434 2.991 5.781 1.00 93.88 87 ILE A N 1
ATOM 728 C CA . ILE A 1 87 ? 2.051 2.983 5.289 1.00 93.88 87 ILE A CA 1
ATOM 729 C C . ILE A 1 87 ? 1.584 1.560 4.957 1.00 93.88 87 ILE A C 1
ATOM 731 O O . ILE A 1 87 ? 0.430 1.216 5.197 1.00 93.88 87 ILE A O 1
ATOM 735 N N . LEU A 1 88 ? 2.461 0.708 4.417 1.00 95.12 88 LEU A N 1
ATOM 736 C CA . LEU A 1 88 ? 2.108 -0.691 4.202 1.00 95.12 88 LEU A CA 1
ATOM 737 C C . LEU A 1 88 ? 1.829 -1.409 5.526 1.00 95.12 88 LEU A C 1
ATOM 739 O O . LEU A 1 88 ? 0.862 -2.157 5.593 1.00 95.12 88 LEU A O 1
ATOM 743 N N . ALA A 1 89 ? 2.626 -1.168 6.569 1.00 94.62 89 ALA A N 1
ATOM 744 C CA . ALA A 1 89 ? 2.373 -1.762 7.878 1.00 94.62 89 ALA A CA 1
ATOM 745 C C . ALA A 1 89 ? 1.014 -1.319 8.442 1.00 94.62 89 ALA A C 1
ATOM 747 O O . ALA A 1 89 ? 0.282 -2.144 8.979 1.00 94.62 89 ALA A O 1
ATOM 748 N N . GLU A 1 90 ? 0.631 -0.050 8.268 1.00 95.56 90 GLU A N 1
ATOM 749 C CA . GLU A 1 90 ? -0.710 0.420 8.641 1.00 95.56 90 GLU A CA 1
ATOM 750 C C . GLU A 1 90 ? -1.810 -0.352 7.897 1.00 95.56 90 GLU A C 1
ATOM 752 O O . GLU A 1 90 ? -2.768 -0.814 8.515 1.00 95.56 90 GLU A O 1
ATOM 757 N N . LEU A 1 91 ? -1.658 -0.560 6.583 1.00 96.31 91 LEU A N 1
ATOM 758 C CA . LEU A 1 91 ? -2.597 -1.366 5.797 1.00 96.31 91 LEU A CA 1
ATOM 759 C C . LEU A 1 91 ? -2.647 -2.824 6.270 1.00 96.31 91 LEU A C 1
ATOM 761 O O . LEU A 1 91 ? -3.727 -3.394 6.384 1.00 96.31 91 LEU A O 1
ATOM 765 N N . GLU A 1 92 ? -1.503 -3.436 6.570 1.00 96.62 92 GLU A N 1
ATOM 766 C CA . GLU A 1 92 ? -1.433 -4.821 7.043 1.00 96.62 92 GLU A CA 1
ATOM 767 C C . GLU A 1 92 ? -2.110 -4.999 8.407 1.00 96.62 92 GLU A C 1
ATOM 769 O O . GLU A 1 92 ? -2.874 -5.950 8.594 1.00 96.62 92 GLU A O 1
ATOM 774 N N . ILE A 1 93 ? -1.883 -4.072 9.343 1.00 96.12 93 ILE A N 1
ATOM 775 C CA . ILE A 1 93 ? -2.545 -4.085 10.651 1.00 96.12 93 ILE A CA 1
ATOM 776 C C . ILE A 1 93 ? -4.042 -3.803 10.500 1.00 96.12 93 ILE A C 1
ATOM 778 O O . ILE A 1 93 ? -4.849 -4.520 11.087 1.00 96.12 93 ILE A O 1
ATOM 782 N N . GLY A 1 94 ? -4.442 -2.845 9.658 1.00 95.62 94 GLY A N 1
ATOM 783 C CA . GLY A 1 94 ? -5.855 -2.599 9.359 1.00 95.62 94 GLY A CA 1
ATOM 784 C C . GLY A 1 94 ? -6.549 -3.839 8.784 1.00 95.62 94 GLY A C 1
ATOM 785 O O . GLY A 1 94 ? -7.628 -4.230 9.234 1.00 95.62 94 GLY A O 1
ATOM 786 N N . LEU A 1 95 ? -5.895 -4.533 7.849 1.00 96.31 95 LEU A N 1
ATOM 787 C CA . LEU A 1 95 ? -6.401 -5.776 7.269 1.00 96.31 95 LEU A CA 1
ATOM 788 C C . LEU A 1 95 ? -6.505 -6.888 8.321 1.00 96.31 95 LEU A C 1
ATOM 790 O O . LEU A 1 95 ? -7.472 -7.650 8.326 1.00 96.31 95 LEU A O 1
ATOM 794 N N . MET A 1 96 ? -5.538 -6.976 9.236 1.00 96.00 96 MET A N 1
ATOM 795 C CA . MET A 1 96 ? -5.602 -7.886 10.378 1.00 96.00 96 MET A CA 1
ATOM 796 C C . MET A 1 96 ? -6.818 -7.583 11.266 1.00 96.00 96 MET A C 1
ATOM 798 O O . MET A 1 96 ? -7.587 -8.502 11.547 1.00 96.00 96 MET A O 1
ATOM 802 N N . CYS A 1 97 ? -7.039 -6.324 11.657 1.00 94.25 97 CYS A N 1
ATOM 803 C CA . CYS A 1 97 ? -8.196 -5.914 12.461 1.00 94.25 97 CYS A CA 1
ATOM 804 C C . CYS A 1 97 ? -9.518 -6.301 11.787 1.00 94.25 97 CYS A C 1
ATOM 806 O O . CYS A 1 97 ? -10.379 -6.918 12.418 1.00 94.25 97 CYS A O 1
ATOM 808 N N . LYS A 1 98 ? -9.638 -6.029 10.482 1.00 93.75 98 LYS A N 1
ATOM 809 C CA . LYS A 1 98 ? -10.805 -6.406 9.677 1.00 93.75 98 LYS A CA 1
ATOM 810 C C . LYS A 1 98 ? -11.055 -7.910 9.680 1.00 93.75 98 LYS A C 1
ATOM 812 O O . LYS A 1 98 ? -12.175 -8.353 9.914 1.00 93.75 98 LYS A O 1
ATOM 817 N N . ASN A 1 99 ? -10.004 -8.700 9.458 1.00 94.75 99 ASN A N 1
ATOM 818 C CA . ASN A 1 99 ? -10.088 -10.161 9.423 1.00 94.75 99 ASN A CA 1
ATOM 819 C C . ASN A 1 99 ? -10.438 -10.771 10.786 1.00 94.75 99 ASN A C 1
ATOM 821 O O . ASN A 1 99 ? -11.017 -11.853 10.841 1.00 94.75 99 ASN A O 1
ATOM 825 N N . MET A 1 100 ? -10.118 -10.079 11.880 1.00 93.25 100 MET A N 1
ATOM 826 C CA . MET A 1 100 ? -10.544 -10.452 13.231 1.00 93.25 100 MET A CA 1
ATOM 827 C C . MET A 1 100 ? -12.004 -10.073 13.531 1.00 93.25 100 MET A C 1
ATOM 829 O O . MET A 1 100 ? -12.524 -10.467 14.572 1.00 93.25 100 MET A O 1
ATOM 833 N N . GLY A 1 101 ? -12.679 -9.355 12.628 1.00 91.44 101 GLY A N 1
ATOM 834 C CA . GLY A 1 101 ? -14.076 -8.947 12.774 1.00 91.44 101 GLY A CA 1
ATOM 835 C C . GLY A 1 101 ? -14.275 -7.640 13.540 1.00 91.44 101 GLY A C 1
ATOM 836 O O . GLY A 1 101 ? -15.402 -7.345 13.932 1.00 91.44 101 GLY A O 1
ATOM 837 N N . PHE A 1 102 ? -13.213 -6.861 13.755 1.00 91.00 102 PHE A N 1
ATOM 838 C CA . PHE A 1 102 ? -13.322 -5.555 14.395 1.00 91.00 102 PHE A CA 1
ATOM 839 C C . PHE A 1 102 ? -13.834 -4.489 13.423 1.00 91.00 102 PHE A C 1
ATOM 841 O O . PHE A 1 102 ? -13.416 -4.432 12.264 1.00 91.00 102 PHE A O 1
ATOM 848 N N . GLU A 1 103 ? -14.688 -3.595 13.923 1.00 90.88 103 GLU A N 1
ATOM 849 C CA . GLU A 1 103 ? -14.945 -2.313 13.271 1.00 90.88 103 GLU A CA 1
ATOM 850 C C . GLU A 1 103 ? -13.749 -1.395 13.535 1.00 90.88 103 GLU A C 1
ATOM 852 O O . GLU A 1 103 ? -13.354 -1.189 14.687 1.00 90.88 103 GLU A O 1
ATOM 857 N N . PHE A 1 104 ? -13.149 -0.857 12.475 1.00 92.25 104 PHE A N 1
ATOM 858 C CA . PHE A 1 104 ? -12.007 0.036 12.605 1.00 92.25 104 PHE A CA 1
ATOM 859 C C . PHE A 1 104 ? -12.037 1.151 11.558 1.00 92.25 104 PHE A C 1
ATOM 861 O O . PHE A 1 104 ? -12.664 1.021 10.506 1.00 92.25 104 PHE A O 1
ATOM 868 N N . GLU A 1 105 ? -11.334 2.238 11.855 1.00 92.12 105 GLU A N 1
ATOM 869 C CA . GLU A 1 105 ? -11.071 3.338 10.932 1.00 92.12 105 GLU A CA 1
ATOM 870 C C . GLU A 1 105 ? -9.590 3.726 10.984 1.00 92.12 105 GLU A C 1
ATOM 872 O O . GLU A 1 105 ? -8.930 3.589 12.021 1.00 92.12 105 GLU A O 1
ATOM 877 N N . PHE A 1 106 ? -9.055 4.191 9.854 1.00 92.50 106 PHE A N 1
ATOM 878 C CA . PHE A 1 106 ? -7.772 4.882 9.855 1.00 92.50 106 PHE A CA 1
ATOM 879 C C . PHE A 1 106 ? -7.975 6.281 10.422 1.00 92.50 106 PHE A C 1
ATOM 881 O O . PHE A 1 106 ? -8.987 6.928 10.179 1.00 92.50 106 PHE A O 1
ATOM 888 N N . GLU A 1 107 ? -7.008 6.776 11.176 1.00 86.50 107 GLU A N 1
ATOM 889 C CA . GLU A 1 107 ? -7.076 8.122 11.727 1.00 86.50 107 GLU A CA 1
ATOM 890 C C . GLU A 1 107 ? -6.428 9.108 10.735 1.00 86.50 107 GLU A C 1
ATOM 892 O O . GLU A 1 107 ? -5.336 8.845 10.217 1.00 86.50 107 GLU A O 1
ATOM 897 N N . PRO A 1 108 ? -7.024 10.278 10.447 1.00 67.56 108 PRO A N 1
ATOM 898 C CA . PRO A 1 108 ? -6.431 11.249 9.529 1.00 67.56 108 PRO A CA 1
ATOM 899 C C . PRO A 1 108 ? -5.175 11.880 10.154 1.00 67.56 108 PRO A C 1
ATOM 901 O O . PRO A 1 108 ? -5.135 12.079 11.365 1.00 67.56 108 PRO A O 1
ATOM 904 N N . PRO A 1 109 ? -4.126 12.229 9.387 1.00 59.41 109 PRO A N 1
ATOM 905 C CA . PRO A 1 109 ? -2.979 12.954 9.931 1.00 59.41 109 PRO A CA 1
ATOM 906 C C . PRO A 1 109 ? -3.410 14.371 10.343 1.00 59.41 109 PRO A C 1
ATOM 908 O O . PRO A 1 109 ? -3.407 15.291 9.529 1.00 59.41 109 PRO A O 1
ATOM 911 N N . ILE A 1 110 ? -3.826 14.553 11.597 1.00 53.31 110 ILE A N 1
ATOM 912 C CA . ILE A 1 110 ? -4.157 15.867 12.151 1.00 53.31 110 ILE A CA 1
ATOM 913 C C . ILE A 1 110 ? -2.890 16.468 12.765 1.00 53.31 110 ILE A C 1
ATOM 915 O O . ILE A 1 110 ? -2.175 15.822 13.532 1.00 53.31 110 ILE A O 1
ATOM 919 N N . GLN A 1 111 ? -2.601 17.710 12.372 1.00 46.78 111 GLN A N 1
ATOM 920 C CA . GLN A 1 111 ? -1.540 18.532 12.942 1.00 46.78 111 GLN A CA 1
ATOM 921 C C . GLN A 1 111 ? -1.831 18.801 14.426 1.00 46.78 111 GLN A C 1
ATOM 923 O O . GLN A 1 111 ? -2.933 19.211 14.768 1.00 46.78 111 GLN A O 1
ATOM 928 N N . GLU A 1 112 ? -0.805 18.600 15.257 1.00 46.88 112 GLU A N 1
ATOM 929 C CA . GLU A 1 112 ? -0.768 18.810 16.714 1.00 46.88 112 GLU A CA 1
ATOM 930 C C . GLU A 1 112 ? -1.513 17.755 17.559 1.00 46.88 112 GLU A C 1
ATOM 932 O O . GLU A 1 112 ? -2.707 17.845 17.822 1.00 46.88 112 GLU A O 1
ATOM 937 N N . GLY A 1 113 ? -0.754 16.770 18.063 1.00 54.69 113 GLY A N 1
ATOM 938 C CA . GLY A 1 113 ? -1.176 15.918 19.186 1.00 54.69 113 GLY A CA 1
ATOM 939 C C . GLY A 1 113 ? -1.643 14.501 18.847 1.00 54.69 113 GLY A C 1
ATOM 940 O O . GLY A 1 113 ? -2.165 13.821 19.727 1.00 54.69 113 GLY A O 1
ATOM 941 N N . LYS A 1 114 ? -1.463 14.036 17.607 1.00 59.03 114 LYS A N 1
ATOM 942 C CA . LYS A 1 114 ? -1.868 12.683 17.204 1.00 59.03 114 LYS A CA 1
ATOM 943 C C . LYS A 1 114 ? -1.000 11.598 17.868 1.00 59.03 114 LYS A C 1
ATOM 945 O O . LYS A 1 114 ? 0.217 11.751 17.934 1.00 59.03 114 LYS A O 1
ATOM 950 N N . LEU A 1 115 ? -1.639 10.526 18.348 1.00 62.62 115 LEU A N 1
ATOM 951 C CA . LEU A 1 115 ? -1.010 9.408 19.077 1.00 62.62 115 LEU A CA 1
ATOM 952 C C . LEU A 1 115 ? -1.299 8.020 18.464 1.00 62.62 115 LEU A C 1
ATOM 954 O O . LEU A 1 115 ? -0.880 7.026 19.052 1.00 62.62 115 LEU A O 1
ATOM 958 N N . SER A 1 116 ? -2.070 7.940 17.371 1.00 78.69 116 SER A N 1
ATOM 959 C CA . SER A 1 116 ? -2.465 6.661 16.762 1.00 78.69 116 SER A CA 1
ATOM 960 C C . SER A 1 116 ? -2.771 6.753 15.264 1.00 78.69 116 SER A C 1
ATOM 962 O O . SER A 1 116 ? -3.306 7.759 14.787 1.00 78.69 116 SER A O 1
ATOM 964 N N . ASP A 1 117 ? -2.544 5.655 14.549 1.00 87.94 117 ASP A N 1
ATOM 965 C CA . ASP A 1 117 ? -2.827 5.474 13.120 1.00 87.94 117 ASP A CA 1
ATOM 966 C C . ASP A 1 117 ? -4.158 4.763 12.865 1.00 87.94 117 ASP A C 1
ATOM 968 O O . ASP A 1 117 ? -4.838 5.041 11.877 1.00 87.94 117 ASP A O 1
ATOM 972 N N . ILE A 1 118 ? -4.545 3.860 13.768 1.00 91.31 118 ILE A N 1
ATOM 973 C CA . ILE A 1 118 ? -5.739 3.022 13.649 1.00 91.31 118 ILE A CA 1
ATOM 974 C C . ILE A 1 118 ? -6.569 3.143 14.922 1.00 91.31 118 ILE A C 1
ATOM 976 O O . ILE A 1 118 ? -6.041 3.075 16.034 1.00 91.31 118 ILE A O 1
ATOM 980 N N . LYS A 1 119 ? -7.885 3.250 14.755 1.00 91.50 119 LYS A N 1
ATOM 981 C CA . LYS A 1 119 ? -8.852 3.180 15.844 1.00 91.50 119 LYS A CA 1
ATOM 982 C C . LYS A 1 119 ? -9.774 1.985 15.648 1.00 91.50 119 LYS A C 1
ATOM 984 O O . LYS A 1 119 ? -10.418 1.864 14.612 1.00 91.50 119 LYS A O 1
ATOM 989 N N . ILE A 1 120 ? -9.873 1.133 16.664 1.00 92.00 120 ILE A N 1
ATOM 990 C CA . ILE A 1 120 ? -10.827 0.020 16.736 1.00 92.00 120 ILE A CA 1
ATOM 991 C C . ILE A 1 120 ? -11.971 0.399 17.676 1.00 92.00 120 ILE A C 1
ATOM 993 O O . ILE A 1 120 ? -11.735 0.961 18.749 1.00 92.00 120 ILE A O 1
ATOM 997 N N . LYS A 1 121 ? -13.202 0.046 17.296 1.00 86.56 121 LYS A N 1
ATOM 998 C CA . LYS A 1 121 ? -14.404 0.160 18.129 1.00 86.56 121 LYS A CA 1
ATOM 999 C C . LYS A 1 121 ? -14.967 -1.238 18.383 1.00 86.56 121 LYS A C 1
ATOM 1001 O O . LYS A 1 121 ? -15.324 -1.944 17.445 1.00 86.56 121 LYS A O 1
ATOM 1006 N N . ASP A 1 122 ? -15.069 -1.629 19.650 1.00 83.81 122 ASP A N 1
ATOM 1007 C CA . ASP A 1 122 ? -15.733 -2.874 20.050 1.00 83.81 122 ASP A CA 1
ATOM 1008 C C . ASP A 1 122 ? -16.552 -2.670 21.325 1.00 83.81 122 ASP A C 1
ATOM 1010 O O . ASP A 1 122 ? -16.018 -2.328 22.379 1.00 83.81 122 ASP A O 1
ATOM 1014 N N . SER A 1 123 ? -17.865 -2.896 21.235 1.00 82.38 123 SER A N 1
ATOM 1015 C CA . SER A 1 123 ? -18.764 -2.997 22.394 1.00 82.38 123 SER A CA 1
ATOM 1016 C C . SER A 1 123 ? -18.664 -1.827 23.393 1.00 82.38 123 SER A C 1
ATOM 1018 O O . SER A 1 123 ? -18.778 -2.010 24.60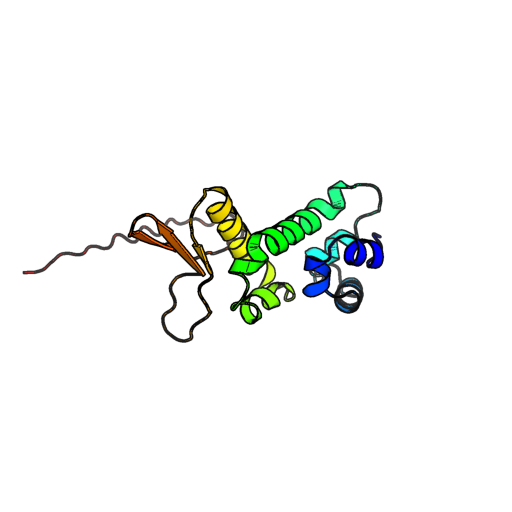4 1.00 82.38 123 SER A O 1
ATOM 1020 N N . GLY A 1 124 ? -18.453 -0.608 22.883 1.00 82.12 124 GLY A N 1
ATOM 1021 C CA . GLY A 1 124 ? -18.303 0.617 23.681 1.00 82.12 124 GLY A CA 1
ATOM 1022 C C . GLY A 1 124 ? -16.877 0.908 24.166 1.00 82.12 124 GLY A C 1
ATOM 1023 O O . GLY A 1 124 ? -16.665 1.913 24.838 1.00 82.12 124 GLY A O 1
ATOM 1024 N N . THR A 1 125 ? -15.908 0.066 23.809 1.00 85.50 125 THR A N 1
ATOM 1025 C CA . THR A 1 125 ? -14.477 0.288 24.035 1.00 85.50 125 THR A CA 1
ATOM 1026 C C . THR A 1 125 ? -13.833 0.819 22.760 1.00 85.50 125 THR A C 1
ATOM 1028 O O . THR A 1 125 ? -14.058 0.286 21.672 1.00 85.50 125 THR A O 1
ATOM 1031 N N . GLU A 1 126 ? -13.013 1.857 22.903 1.00 89.50 126 GLU A N 1
ATOM 1032 C CA . GLU A 1 126 ? -12.183 2.390 21.825 1.00 89.50 126 GLU A CA 1
ATOM 1033 C C . GLU A 1 126 ? -10.715 2.046 22.098 1.00 89.50 126 GLU A C 1
ATOM 1035 O O . GLU A 1 126 ? -10.207 2.298 23.193 1.00 89.50 126 GLU A O 1
ATOM 1040 N N . ILE A 1 127 ? -10.041 1.460 21.108 1.00 88.31 127 ILE A N 1
ATOM 1041 C CA . ILE A 1 127 ? -8.613 1.130 21.166 1.00 88.31 127 ILE A CA 1
ATOM 1042 C C . ILE A 1 127 ? -7.900 1.931 20.083 1.00 88.31 127 ILE A C 1
ATOM 1044 O O . ILE A 1 127 ? -8.293 1.891 18.919 1.00 88.31 127 ILE A O 1
ATOM 1048 N N . PHE A 1 128 ? -6.836 2.624 20.474 1.00 89.38 128 PHE A N 1
ATOM 1049 C CA . PHE A 1 128 ? -6.011 3.451 19.600 1.00 89.38 128 PHE A CA 1
ATOM 1050 C C . PHE A 1 128 ? -4.654 2.772 19.407 1.00 89.38 128 PHE A C 1
ATOM 1052 O O . PHE A 1 128 ? -3.985 2.433 20.383 1.00 89.38 128 PHE A O 1
ATOM 1059 N N . ILE A 1 129 ? -4.270 2.539 18.154 1.00 89.44 129 ILE A N 1
ATOM 1060 C CA . ILE A 1 129 ? -3.075 1.784 17.772 1.00 89.44 129 ILE A CA 1
ATOM 1061 C C . ILE A 1 129 ? -2.144 2.699 16.982 1.00 89.44 129 ILE A C 1
ATOM 1063 O O . ILE A 1 129 ? -2.526 3.224 15.939 1.00 89.44 129 ILE A O 1
ATOM 1067 N N . GLU A 1 130 ? -0.913 2.844 17.465 1.00 90.44 130 GLU A N 1
ATOM 1068 C CA . GLU A 1 130 ? 0.198 3.460 16.735 1.00 90.44 130 GLU A CA 1
ATOM 1069 C C . GLU A 1 130 ? 1.019 2.368 16.043 1.00 90.44 130 GLU A C 1
ATOM 1071 O O . GLU A 1 130 ? 1.460 1.405 16.683 1.00 90.44 130 GLU A O 1
ATOM 1076 N N . VAL A 1 131 ? 1.249 2.515 14.741 1.00 89.62 131 VAL A N 1
ATOM 1077 C CA . VAL A 1 131 ? 1.995 1.555 13.931 1.00 89.62 131 VAL A CA 1
ATOM 1078 C C . VAL A 1 131 ? 3.399 2.094 13.688 1.00 89.62 131 VAL A C 1
ATOM 1080 O O . VAL A 1 131 ? 3.614 3.097 13.019 1.00 89.62 131 VAL A O 1
ATOM 1083 N N . SER A 1 132 ? 4.408 1.382 14.193 1.00 86.25 132 SER A N 1
ATOM 1084 C CA . SER A 1 132 ? 5.809 1.734 13.950 1.00 86.25 132 SER A CA 1
ATOM 1085 C C . SER A 1 132 ? 6.591 0.565 13.367 1.00 86.25 132 SER A C 1
ATOM 1087 O O . SER A 1 132 ? 6.493 -0.575 13.818 1.00 86.25 132 SER A O 1
ATOM 1089 N N . THR A 1 133 ? 7.413 0.853 12.358 1.00 86.06 133 THR A N 1
ATOM 1090 C CA . THR A 1 133 ? 8.299 -0.134 11.731 1.00 86.06 133 THR A CA 1
ATOM 1091 C C . THR A 1 133 ? 9.736 0.099 12.180 1.00 86.06 133 THR A C 1
ATOM 1093 O O . THR A 1 133 ? 10.213 1.234 12.166 1.00 86.06 133 THR A O 1
ATOM 1096 N N . ARG A 1 134 ? 10.461 -0.962 12.548 1.00 80.44 134 ARG A N 1
ATOM 1097 C CA . ARG A 1 134 ? 11.876 -0.895 12.950 1.00 80.44 134 ARG A CA 1
ATOM 1098 C C . ARG A 1 134 ? 12.689 -1.944 12.196 1.00 80.44 134 ARG A C 1
ATOM 1100 O O . ARG A 1 134 ? 12.200 -3.035 11.918 1.00 80.44 134 ARG A O 1
ATOM 1107 N N . LYS A 1 135 ? 13.943 -1.628 11.866 1.00 74.56 135 LYS A N 1
ATOM 1108 C CA . LYS A 1 135 ? 14.873 -2.569 11.221 1.00 74.56 135 LYS A CA 1
ATOM 1109 C C . LYS A 1 135 ? 15.654 -3.345 12.288 1.00 74.56 135 LYS A C 1
ATOM 1111 O O . LYS A 1 135 ? 16.592 -2.790 12.842 1.00 74.56 135 LYS A O 1
ATOM 1116 N N . GLY A 1 136 ? 15.325 -4.621 12.511 1.00 67.56 136 GLY A N 1
ATOM 1117 C CA . GLY A 1 136 ? 16.158 -5.562 13.281 1.00 67.56 136 GLY A CA 1
ATOM 1118 C C . GLY A 1 136 ? 16.377 -5.220 14.764 1.00 67.56 136 GLY A C 1
ATOM 1119 O O . GLY A 1 136 ? 15.946 -4.187 15.267 1.00 67.56 136 GLY A O 1
ATOM 1120 N N . SER A 1 137 ? 17.003 -6.145 15.497 1.00 52.12 137 SER A N 1
ATOM 1121 C CA . SER A 1 137 ? 17.024 -6.153 16.963 1.00 52.12 137 SER A CA 1
ATOM 1122 C C . SER A 1 137 ? 17.978 -5.121 17.573 1.00 52.12 137 SER A C 1
ATOM 1124 O O . SER A 1 137 ? 19.146 -5.407 17.826 1.00 52.12 137 SER A O 1
ATOM 1126 N N . SER A 1 138 ? 17.428 -3.960 17.914 1.00 50.38 138 SER A N 1
ATOM 1127 C CA . SER A 1 138 ? 17.820 -3.191 19.099 1.00 50.38 138 SER A CA 1
ATOM 1128 C C . SER A 1 138 ? 16.565 -2.969 19.946 1.00 50.38 138 SER A C 1
ATOM 1130 O O . SER A 1 138 ? 15.966 -1.893 19.943 1.00 50.38 138 SER A O 1
ATOM 1132 N N . PHE A 1 139 ? 16.098 -4.043 20.581 1.00 48.41 139 PHE A N 1
ATOM 1133 C CA . PHE A 1 139 ? 15.020 -3.974 21.559 1.00 48.41 139 PHE A CA 1
ATOM 1134 C C . PHE A 1 139 ? 15.666 -3.798 22.936 1.00 48.41 139 PHE A C 1
ATOM 1136 O O . PHE A 1 139 ? 15.988 -4.772 23.607 1.00 48.41 139 PHE A O 1
ATOM 1143 N N . GLU A 1 140 ? 15.927 -2.548 23.317 1.00 52.56 140 GLU A N 1
ATOM 1144 C CA . GLU A 1 140 ? 15.870 -2.188 24.732 1.00 52.56 140 GLU A CA 1
ATOM 1145 C C . GLU A 1 140 ? 14.399 -1.886 25.009 1.00 52.56 140 GLU A C 1
ATOM 1147 O O . GLU A 1 140 ? 13.815 -0.949 24.461 1.00 52.56 140 GLU A O 1
ATOM 1152 N N . GLU A 1 141 ? 13.773 -2.777 25.763 1.00 47.50 141 GLU A N 1
ATOM 1153 C CA . GLU A 1 141 ? 12.399 -2.662 26.224 1.00 47.50 141 GLU A CA 1
ATOM 1154 C C . GLU A 1 141 ? 12.315 -1.410 27.113 1.00 47.50 141 GLU A C 1
ATOM 1156 O O . GLU A 1 141 ? 12.797 -1.406 28.244 1.00 47.50 141 GLU A O 1
ATOM 1161 N N . ILE A 1 142 ? 11.788 -0.295 26.590 1.00 55.16 142 ILE A N 1
ATOM 1162 C CA . ILE A 1 142 ? 11.516 0.879 27.426 1.00 55.16 142 ILE A CA 1
ATOM 1163 C C . ILE A 1 142 ? 10.240 0.567 28.200 1.00 55.16 142 ILE A C 1
ATOM 1165 O O . ILE A 1 142 ? 9.128 0.823 27.738 1.00 55.16 142 ILE A O 1
ATOM 1169 N N . GLU A 1 143 ? 10.412 -0.012 29.380 1.00 42.16 143 GLU A N 1
ATOM 1170 C CA . GLU A 1 143 ? 9.350 -0.164 30.363 1.00 42.16 143 GLU A CA 1
ATOM 1171 C C . GLU A 1 143 ? 8.980 1.240 30.881 1.00 42.16 143 GLU A C 1
ATOM 1173 O O . GLU A 1 143 ? 9.596 1.782 31.802 1.00 42.16 143 GLU A O 1
ATOM 1178 N N . ILE A 1 144 ? 7.992 1.894 30.257 1.00 54.19 144 ILE A N 1
ATOM 1179 C CA . ILE A 1 144 ? 7.395 3.112 30.820 1.00 54.19 144 ILE A CA 1
ATOM 1180 C C . ILE A 1 144 ? 6.477 2.672 31.961 1.00 54.19 144 ILE A C 1
ATOM 1182 O O . ILE A 1 144 ? 5.273 2.497 31.793 1.00 54.19 144 ILE A O 1
ATOM 1186 N N . ILE A 1 145 ? 7.055 2.489 33.147 1.00 46.97 145 ILE A N 1
ATOM 1187 C CA . ILE A 1 145 ? 6.287 2.365 34.384 1.00 46.97 145 ILE A CA 1
ATOM 1188 C C . ILE A 1 145 ? 5.745 3.760 34.714 1.00 46.97 145 ILE A C 1
ATOM 1190 O O . ILE A 1 145 ? 6.421 4.589 35.329 1.00 46.97 145 ILE A O 1
ATOM 1194 N N . SER A 1 146 ? 4.512 4.041 34.293 1.00 46.69 146 SER A N 1
ATOM 1195 C CA . SER A 1 146 ? 3.771 5.219 34.737 1.00 46.69 146 SER A CA 1
ATOM 1196 C C . SER A 1 146 ? 3.448 5.075 36.227 1.00 46.69 146 SER A C 1
ATOM 1198 O O . SER A 1 146 ? 2.432 4.498 36.612 1.00 46.69 146 SER A O 1
ATOM 1200 N N . ASN A 1 147 ? 4.322 5.595 37.088 1.00 43.06 147 ASN A N 1
ATOM 1201 C CA . ASN A 1 147 ? 4.028 5.779 38.506 1.00 43.06 147 ASN A CA 1
ATOM 1202 C C . ASN A 1 147 ? 3.049 6.950 38.674 1.00 43.06 147 ASN A C 1
ATOM 1204 O O . ASN A 1 147 ? 3.448 8.049 39.058 1.00 43.06 147 ASN A O 1
ATOM 1208 N N . ASN A 1 148 ? 1.757 6.712 38.438 1.00 47.75 148 ASN A N 1
ATOM 1209 C CA . ASN A 1 148 ? 0.715 7.561 39.009 1.00 47.75 148 ASN A CA 1
ATOM 1210 C C . ASN A 1 148 ? 0.652 7.275 40.512 1.00 47.75 148 ASN A C 1
ATOM 1212 O O . ASN A 1 148 ? -0.116 6.440 40.983 1.00 47.75 148 ASN A O 1
ATOM 1216 N N . ARG A 1 149 ? 1.512 7.952 41.278 1.00 44.31 149 ARG A N 1
ATOM 1217 C CA . ARG A 1 149 ? 1.219 8.199 42.686 1.00 44.31 149 ARG A CA 1
ATOM 1218 C C . ARG A 1 149 ? 0.276 9.385 42.744 1.00 44.31 149 ARG A C 1
ATOM 1220 O O . ARG A 1 149 ? 0.704 10.531 42.63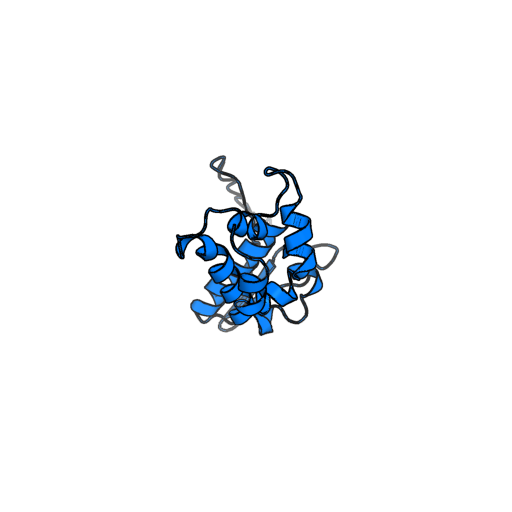9 1.00 44.31 149 ARG A O 1
ATOM 1227 N N . ASP A 1 150 ? -0.997 9.066 42.927 1.00 49.91 150 ASP A N 1
ATOM 1228 C CA . ASP A 1 150 ? -1.976 9.973 43.504 1.00 49.91 150 ASP A CA 1
ATOM 1229 C C . ASP A 1 150 ? -1.420 10.510 44.830 1.00 49.91 150 ASP A C 1
ATOM 1231 O O . ASP A 1 150 ? -1.359 9.791 45.830 1.00 49.91 150 ASP A O 1
ATOM 1235 N N . ASN A 1 151 ? -1.003 11.774 44.848 1.00 42.91 151 ASN A N 1
ATOM 1236 C CA . ASN A 1 151 ? -0.844 12.501 46.100 1.00 42.91 151 ASN A CA 1
ATOM 1237 C C . ASN A 1 151 ? -2.158 13.230 46.383 1.00 42.91 151 ASN A C 1
ATOM 1239 O O . ASN A 1 151 ? -2.466 14.255 45.773 1.00 42.91 151 ASN A O 1
ATOM 1243 N N . LYS A 1 152 ? -2.921 12.625 47.298 1.00 38.53 152 LYS A N 1
ATOM 1244 C CA . LYS A 1 152 ? -3.875 13.308 48.176 1.00 38.53 152 LYS A CA 1
ATOM 1245 C C . LYS A 1 152 ? -3.216 14.454 48.938 1.00 38.53 152 LYS A C 1
ATOM 1247 O O . LYS A 1 152 ? -2.026 14.306 49.298 1.00 38.53 152 LYS A O 1
#

Radius of gyration: 18.87 Å; chains: 1; bounding box: 38×36×67 Å

Secondary structure (DSSP, 8-state):
---HHHHHHH-HHHHHHS-HHHHHHHTTS-TTTS-HHHHGGGS-TT-GGGGHHHHHHHHHHHHTHHHHTT-HHHHGGGGSHHHHHHHHHHHHHHHHHHHTT-EEEEPP--TTT---SEEEEETTEEEEE------S----------------

Organism: Methanosarcina mazei (NCBI:txid2209)

Foldseek 3Di:
DADLCVLCVVQVLCCVLQPSVNLVVLVPDDLVRRAPQSNLRVDDPDDPVSCVVVVVVSCLCVVCVVLCVVQVVVLSCCSPRVCVVQSVQLSVVVVVCVVVVWDKHADHPDPPDDDAGMWTDDPNDIDGHHTDDDDDDPDPPPPPPPPPPPDD

Sequence (152 aa):
MIPVSRVVDKYPNIANFFPKEWFESELKKDNEDIHLLAKQLTFKENDESSLVYLEHVERCLDELKNEIKGHENHFKGLVYKERYTGILAELEIGLMCKNMGFEFEFEPPIQEGKLSDIKIKDSGTEIFIEVSTRKGSSFEEIEIISNNRDNK

pLDDT: mean 83.55, std 16.38, range [38.53, 97.25]